Protein AF-A0A1Y4M0N2-F1 (afdb_monomer)

InterPro domains:
  IPR001387 Cro/C1-type, helix-turn-helix domain [PF01381] (12-64)
  IPR001387 Cro/C1-type, helix-turn-helix domain [PS50943] (12-66)
  IPR001387 Cro/C1-type, helix-turn-helix domain [SM00530] (11-66)
  IPR001387 Cro/C1-type, helix-turn-helix domai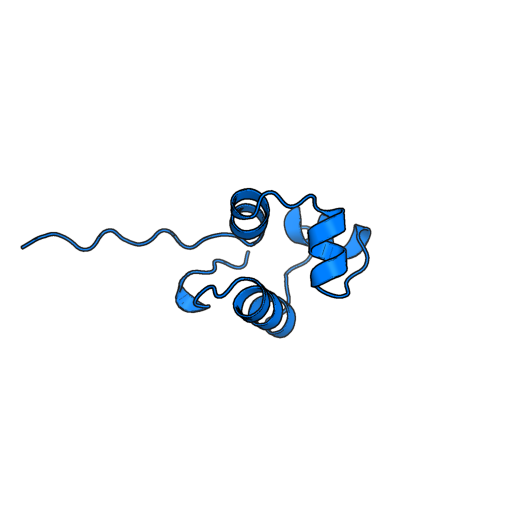n [cd00093] (12-66)
  IPR010982 Lambda repressor-like, DNA-binding domain superfamily [G3DSA:1.10.260.40] (9-68)
  IPR010982 Lambda repressor-like, DNA-binding domain superfamily [SSF47413] (11-66)

Secondary structure (DSSP, 8-state):
-------PPEEHHHHHHHTT--HHHHHHHTT--HHHHHHHHTTSSPPPHHHHHHHHHHHT--GGGEE--

Foldseek 3Di:
DPDDDPLQADEPVRLCVVVVHDLVRLCVQLVHDSVVSVCCSVVVDWDDPVSLVSSCVSRVNDSVSHDTD

Organism: NCBI:txid39483

Structure (mmCIF, N/CA/C/O backbone):
data_AF-A0A1Y4M0N2-F1
#
_entry.id   AF-A0A1Y4M0N2-F1
#
loop_
_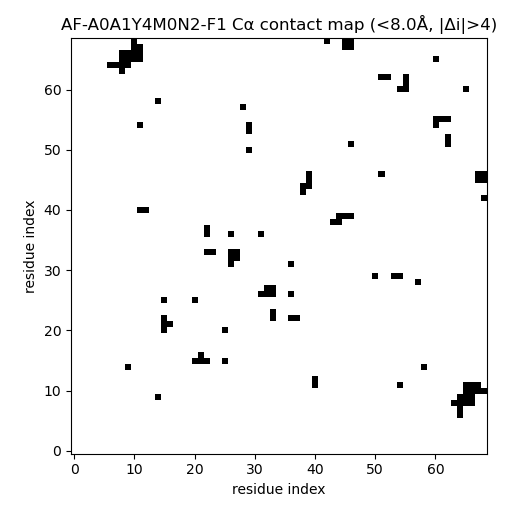atom_site.group_PDB
_atom_site.id
_atom_site.type_symbol
_atom_site.label_atom_id
_atom_site.label_alt_id
_atom_site.label_comp_id
_atom_site.label_asym_id
_atom_site.label_entity_id
_atom_site.label_seq_id
_atom_site.pdbx_PDB_ins_code
_atom_site.Cartn_x
_atom_site.Cartn_y
_atom_site.Cartn_z
_atom_site.occupancy
_atom_site.B_iso_or_equiv
_atom_site.auth_seq_id
_atom_site.auth_comp_id
_atom_site.auth_asym_id
_atom_site.auth_atom_id
_atom_site.pdbx_PDB_model_num
ATOM 1 N N . MET A 1 1 ? -26.814 -12.181 22.939 1.00 37.06 1 MET A N 1
ATOM 2 C CA . MET A 1 1 ? -25.398 -12.336 22.543 1.00 37.06 1 MET A CA 1
ATOM 3 C C . MET A 1 1 ? -25.345 -12.203 21.031 1.00 37.06 1 MET A C 1
ATOM 5 O O . MET A 1 1 ? -25.747 -13.134 20.349 1.00 37.06 1 MET A O 1
ATOM 9 N N . VAL A 1 2 ? -24.993 -11.032 20.498 1.00 41.22 2 VAL A N 1
ATOM 10 C CA . VAL A 1 2 ? -24.850 -10.868 19.042 1.00 41.22 2 VAL A CA 1
ATOM 11 C C . VAL A 1 2 ? -23.420 -11.269 18.708 1.00 41.22 2 VAL A C 1
ATOM 13 O O . VAL A 1 2 ? -22.480 -10.618 19.157 1.00 41.22 2 VAL A O 1
ATOM 16 N N . GLY A 1 3 ? -23.270 -12.405 18.026 1.00 40.00 3 GLY A N 1
ATOM 17 C CA . GLY A 1 3 ? -21.980 -12.918 17.586 1.00 40.00 3 GLY A CA 1
ATOM 18 C C . GLY A 1 3 ? -21.259 -11.862 16.758 1.00 40.00 3 GLY A C 1
ATOM 19 O O . GLY A 1 3 ? -21.813 -11.352 15.785 1.00 40.00 3 GLY A O 1
ATOM 20 N N . GLY A 1 4 ? -20.046 -11.509 17.181 1.00 39.94 4 GLY A N 1
ATOM 21 C CA . GLY A 1 4 ? -19.185 -10.598 16.444 1.00 39.94 4 GLY A CA 1
ATOM 22 C C . GLY A 1 4 ? -18.931 -11.171 15.058 1.00 39.94 4 GLY A C 1
ATOM 23 O O . GLY A 1 4 ? -18.335 -12.239 14.923 1.00 39.94 4 GLY A O 1
ATOM 24 N N . VAL A 1 5 ? -19.420 -10.475 14.035 1.00 46.81 5 VAL A N 1
ATOM 25 C CA . VAL A 1 5 ? -19.056 -10.737 12.646 1.00 46.81 5 VAL A CA 1
ATOM 26 C C . VAL A 1 5 ? -17.529 -10.709 12.588 1.00 46.81 5 VAL A C 1
ATOM 28 O O . VAL A 1 5 ? -16.921 -9.702 12.955 1.00 46.81 5 VAL A O 1
ATOM 31 N N . LYS A 1 6 ? -16.893 -11.818 12.187 1.00 52.03 6 LYS A N 1
ATOM 32 C CA . LYS A 1 6 ? -15.484 -11.783 11.783 1.00 52.03 6 LYS A CA 1
ATOM 33 C C . LYS A 1 6 ? -15.411 -10.754 10.663 1.00 52.03 6 LYS A C 1
ATOM 35 O O . LYS A 1 6 ? -15.975 -10.969 9.599 1.00 52.03 6 LYS A O 1
ATOM 40 N N . MET A 1 7 ? -14.812 -9.604 10.946 1.00 56.97 7 MET A N 1
ATOM 41 C CA . MET A 1 7 ? -14.573 -8.594 9.930 1.00 56.97 7 MET A CA 1
ATOM 42 C C . MET A 1 7 ? -13.547 -9.209 8.979 1.00 56.97 7 MET A C 1
ATOM 44 O O . MET A 1 7 ? -12.372 -9.314 9.337 1.00 56.97 7 MET A O 1
ATOM 48 N N . ASP A 1 8 ? -14.000 -9.715 7.834 1.00 76.00 8 ASP A N 1
ATOM 49 C CA . ASP A 1 8 ? -13.102 -10.269 6.830 1.00 76.00 8 ASP A CA 1
ATOM 50 C C . ASP A 1 8 ? -12.103 -9.173 6.451 1.00 76.00 8 ASP A C 1
ATOM 52 O O . ASP A 1 8 ? -12.479 -8.048 6.105 1.00 76.00 8 ASP A O 1
ATOM 56 N N . LYS A 1 9 ? -10.815 -9.468 6.632 1.00 83.75 9 LYS A N 1
ATOM 57 C CA . LYS A 1 9 ? -9.747 -8.517 6.340 1.00 83.75 9 LYS A CA 1
ATOM 58 C C . LYS A 1 9 ? -9.818 -8.123 4.862 1.00 83.75 9 LYS A C 1
ATOM 60 O O . LYS A 1 9 ? -10.026 -8.964 3.992 1.00 83.75 9 LYS A O 1
ATOM 65 N N . LEU A 1 10 ? -9.623 -6.842 4.580 1.00 88.56 10 LEU A N 1
ATOM 66 C CA . LEU A 1 10 ? -9.605 -6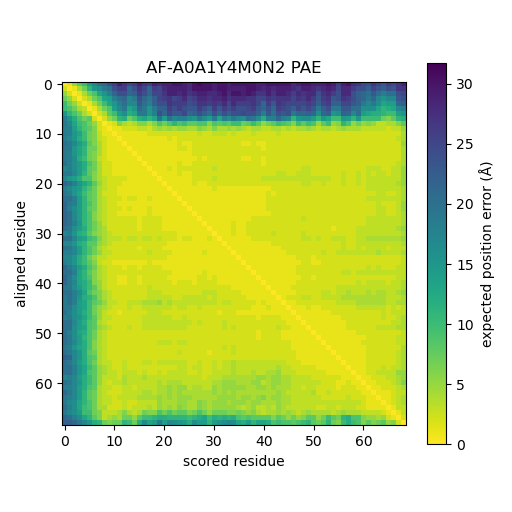.296 3.233 1.00 88.56 10 LEU A CA 1
ATOM 67 C C . LEU A 1 10 ? -8.216 -6.447 2.620 1.00 88.56 10 LEU A C 1
ATOM 69 O O . LEU A 1 10 ? -7.207 -6.058 3.204 1.00 88.56 10 LEU A O 1
ATOM 73 N N . THR A 1 11 ? -8.168 -6.943 1.395 1.00 92.69 11 THR A N 1
ATOM 74 C CA . THR A 1 11 ? -6.980 -6.857 0.544 1.00 92.69 11 THR A CA 1
ATOM 75 C C . THR A 1 11 ? -6.760 -5.419 0.072 1.00 92.69 11 THR A C 1
ATOM 77 O O . THR A 1 11 ? -7.699 -4.623 -0.041 1.00 92.69 11 THR A O 1
ATOM 80 N N . ILE A 1 12 ? -5.527 -5.089 -0.318 1.00 93.06 12 ILE A N 1
ATOM 81 C CA . ILE A 1 12 ? -5.205 -3.773 -0.899 1.00 93.06 12 ILE A CA 1
ATOM 82 C C . ILE A 1 12 ? -6.039 -3.477 -2.157 1.00 93.06 12 ILE A C 1
ATOM 84 O O . ILE A 1 12 ? -6.448 -2.337 -2.388 1.00 93.06 12 ILE A O 1
ATOM 88 N N . LYS A 1 13 ? -6.353 -4.510 -2.948 1.00 94.62 13 LYS A N 1
ATOM 89 C CA . LYS A 1 13 ? -7.234 -4.393 -4.115 1.00 94.62 13 LYS A CA 1
ATOM 90 C C . LYS A 1 13 ? -8.643 -3.956 -3.717 1.00 94.62 13 LYS A C 1
ATOM 92 O O . LYS A 1 13 ? -9.212 -3.083 -4.368 1.00 94.62 13 LYS A O 1
ATOM 97 N N . GLN A 1 14 ? -9.207 -4.549 -2.664 1.00 93.88 14 GLN A N 1
ATOM 98 C CA . GLN A 1 14 ? -10.535 -4.178 -2.170 1.00 93.88 14 GLN A CA 1
ATOM 99 C C . GLN A 1 14 ? -10.546 -2.746 -1.640 1.00 93.88 14 GLN A C 1
ATOM 101 O O . GLN A 1 14 ? -11.450 -2.000 -1.996 1.00 93.88 14 GLN A O 1
ATOM 106 N N . VAL A 1 15 ? -9.518 -2.327 -0.891 1.00 93.25 15 VAL A N 1
ATOM 107 C CA . VAL A 1 15 ? -9.373 -0.923 -0.459 1.00 93.25 15 VAL A CA 1
ATOM 108 C C . VAL A 1 15 ? -9.398 0.017 -1.663 1.00 93.25 15 VAL A C 1
ATOM 110 O O . VAL A 1 15 ? -10.144 0.993 -1.663 1.00 93.25 15 VAL A O 1
ATOM 113 N N . ARG A 1 16 ? -8.643 -0.296 -2.723 1.00 95.44 16 ARG A N 1
ATOM 114 C CA . ARG A 1 16 ? -8.620 0.515 -3.947 1.00 95.44 16 ARG A CA 1
ATOM 115 C C . ARG A 1 16 ? -9.995 0.592 -4.619 1.00 95.44 16 ARG A C 1
ATOM 117 O O . ARG A 1 16 ? -10.421 1.680 -4.997 1.00 95.44 16 ARG A O 1
ATOM 124 N N . VAL A 1 17 ? -10.662 -0.549 -4.800 1.00 95.81 17 VAL A N 1
ATOM 125 C CA . VAL A 1 17 ? -11.965 -0.626 -5.482 1.00 95.81 17 VAL A CA 1
ATOM 126 C C . VAL A 1 17 ? -13.059 0.082 -4.681 1.00 95.81 17 VAL A C 1
ATOM 128 O O . VAL A 1 17 ? -13.842 0.805 -5.276 1.00 95.81 17 VAL A O 1
ATOM 131 N N . LEU A 1 18 ? -13.074 -0.049 -3.350 1.00 92.94 18 LEU A N 1
ATOM 132 C CA . LEU A 1 18 ? -14.034 0.640 -2.472 1.00 92.94 18 LEU A CA 1
ATOM 133 C C . LEU A 1 18 ? -13.892 2.169 -2.485 1.00 92.94 18 LEU A C 1
ATOM 135 O O . LEU A 1 18 ? -14.814 2.868 -2.085 1.00 92.94 18 LEU A O 1
ATOM 139 N N . ASN A 1 19 ? -12.738 2.677 -2.918 1.00 93.06 19 ASN A N 1
ATOM 140 C CA . ASN A 1 19 ? -12.467 4.106 -3.068 1.00 93.06 19 ASN A CA 1
ATOM 141 C C . ASN A 1 19 ? -12.589 4.582 -4.529 1.00 93.06 19 ASN A C 1
ATOM 143 O O . ASN A 1 19 ? -12.114 5.670 -4.851 1.00 93.06 19 ASN A O 1
ATOM 147 N N . ASP A 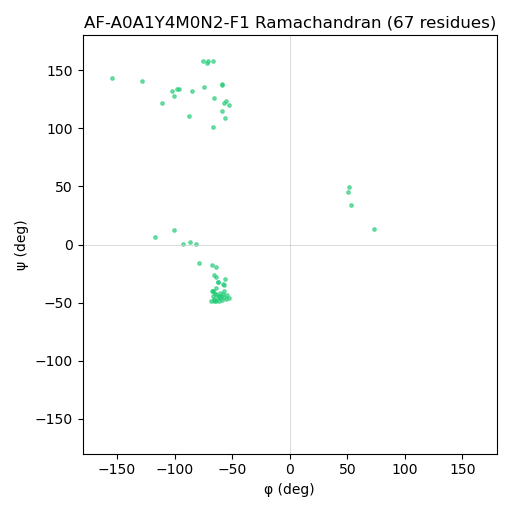1 20 ? -13.154 3.761 -5.424 1.00 96.31 20 ASP A N 1
ATOM 148 C CA . ASP A 1 20 ? -13.345 4.066 -6.850 1.00 96.31 20 ASP A CA 1
ATOM 149 C C . ASP A 1 20 ? -12.059 4.503 -7.576 1.00 96.31 20 ASP A C 1
ATOM 151 O O . ASP A 1 20 ? -12.060 5.320 -8.500 1.00 96.31 20 ASP A O 1
ATOM 155 N N . LEU A 1 21 ? -10.918 3.938 -7.166 1.00 96.88 21 LEU A N 1
ATOM 156 C CA . LEU A 1 21 ? -9.621 4.271 -7.742 1.00 96.88 21 LEU A CA 1
ATOM 157 C C . LEU A 1 21 ? -9.204 3.280 -8.830 1.00 96.88 21 LEU A C 1
ATOM 159 O O . LEU A 1 21 ? -9.178 2.056 -8.650 1.00 96.88 21 LEU A O 1
ATOM 163 N N . SER A 1 22 ? -8.728 3.819 -9.948 1.00 98.12 22 SER A N 1
ATOM 164 C CA . SER A 1 22 ? -7.917 3.055 -10.894 1.00 98.12 22 SER A CA 1
ATOM 165 C C . SER A 1 22 ? -6.568 2.669 -10.275 1.00 98.12 22 SER A C 1
ATOM 167 O O . SER A 1 22 ? -6.057 3.329 -9.366 1.00 98.12 22 SER A O 1
ATOM 169 N N . GLN A 1 23 ? -5.929 1.628 -10.815 1.00 98.00 23 GLN A N 1
ATOM 170 C CA . GLN A 1 23 ? -4.574 1.235 -10.401 1.00 98.00 23 GLN A CA 1
ATOM 171 C C . GLN A 1 23 ? -3.564 2.385 -10.565 1.00 98.00 23 GLN A C 1
ATOM 173 O O . GLN A 1 23 ? -2.676 2.548 -9.735 1.00 98.00 23 GLN A O 1
ATOM 178 N N . LYS A 1 24 ? -3.733 3.227 -11.596 1.00 98.12 24 LYS A N 1
ATOM 179 C CA . LYS A 1 24 ? -2.894 4.412 -11.836 1.00 98.12 24 LYS A CA 1
ATOM 180 C C . LYS A 1 24 ? -3.066 5.472 -10.750 1.00 98.12 24 LYS A C 1
ATOM 182 O O . LYS A 1 24 ? -2.067 6.005 -10.278 1.00 98.12 24 LYS A O 1
ATOM 187 N N . GLN A 1 25 ? -4.300 5.760 -10.338 1.00 97.50 25 GLN A N 1
ATOM 188 C CA . GLN A 1 25 ? -4.563 6.728 -9.266 1.00 97.50 25 GLN A CA 1
ATOM 189 C C . GLN A 1 25 ? -4.052 6.231 -7.913 1.00 97.50 25 GLN A C 1
ATOM 191 O O . GLN A 1 25 ? -3.480 7.012 -7.157 1.00 97.50 25 GLN A O 1
ATOM 196 N N . MET A 1 26 ? -4.214 4.938 -7.621 1.00 96.12 26 MET A N 1
ATOM 197 C CA . MET A 1 26 ? -3.675 4.346 -6.398 1.00 96.12 26 MET A CA 1
ATOM 198 C C . MET A 1 26 ? -2.146 4.404 -6.377 1.00 96.12 26 MET A C 1
ATOM 200 O O . MET A 1 26 ? -1.569 4.877 -5.406 1.00 96.12 26 MET A O 1
ATOM 204 N N . ALA A 1 27 ? -1.490 3.990 -7.464 1.00 96.38 27 ALA A N 1
ATOM 205 C CA . ALA A 1 27 ? -0.036 4.047 -7.584 1.00 96.38 27 ALA A CA 1
ATOM 206 C C . ALA A 1 27 ? 0.493 5.480 -7.399 1.00 96.38 27 ALA A C 1
ATOM 208 O O . ALA A 1 27 ? 1.439 5.691 -6.648 1.00 96.38 27 ALA A O 1
ATOM 209 N N . PHE A 1 28 ? -0.182 6.469 -7.998 1.00 95.75 28 PHE A N 1
ATOM 210 C CA . PHE A 1 28 ? 0.136 7.885 -7.808 1.00 95.75 28 PHE A CA 1
ATOM 211 C C . PHE A 1 28 ? -0.004 8.331 -6.342 1.00 95.75 28 PHE A C 1
ATOM 213 O O . PHE A 1 28 ? 0.901 8.969 -5.817 1.00 95.75 28 PHE A O 1
ATOM 220 N N . LYS A 1 29 ? -1.091 7.956 -5.652 1.00 93.25 29 LYS A N 1
ATOM 221 C CA . LYS A 1 29 ? -1.284 8.263 -4.219 1.00 93.25 29 LYS A CA 1
ATOM 222 C C . LYS A 1 29 ? -0.222 7.633 -3.317 1.00 93.25 29 LYS A C 1
ATOM 224 O O . LYS A 1 29 ? 0.104 8.206 -2.285 1.00 93.25 29 LYS A O 1
ATOM 229 N N . LEU A 1 30 ? 0.289 6.461 -3.688 1.00 92.75 30 LEU A N 1
ATOM 230 C CA . LEU A 1 30 ? 1.315 5.745 -2.927 1.00 92.75 30 LEU A CA 1
ATOM 231 C C . LEU A 1 30 ? 2.744 6.162 -3.278 1.00 92.75 30 LEU A C 1
ATOM 233 O O . LEU A 1 30 ? 3.678 5.583 -2.722 1.00 92.75 30 LEU A O 1
ATOM 237 N N . ASP A 1 31 ? 2.908 7.131 -4.182 1.00 94.19 31 ASP A N 1
ATOM 238 C CA . ASP A 1 31 ? 4.205 7.523 -4.733 1.00 94.19 31 ASP A CA 1
ATOM 239 C C . ASP A 1 31 ? 4.980 6.304 -5.270 1.00 94.19 31 ASP A C 1
ATOM 241 O O . ASP A 1 31 ? 6.125 6.020 -4.920 1.00 94.19 31 ASP A O 1
ATOM 245 N N . M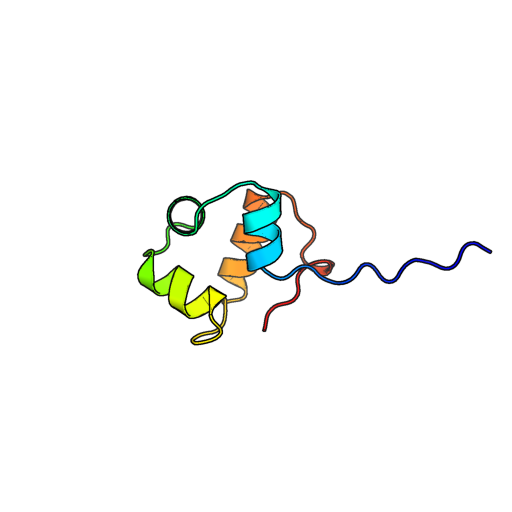ET A 1 32 ? 4.284 5.497 -6.077 1.00 94.56 32 MET A N 1
ATOM 246 C CA . MET A 1 32 ? 4.772 4.223 -6.595 1.00 94.56 32 MET A CA 1
ATOM 247 C C . MET A 1 32 ? 4.616 4.157 -8.121 1.00 94.56 32 MET A C 1
ATOM 249 O O . MET A 1 32 ? 3.573 4.541 -8.656 1.00 94.56 32 MET A O 1
ATOM 253 N N . PRO A 1 33 ? 5.589 3.586 -8.859 1.00 97.75 33 PRO A N 1
ATOM 254 C CA . PRO A 1 33 ? 5.409 3.313 -10.281 1.00 97.75 33 PRO A CA 1
ATOM 255 C C . PRO A 1 33 ? 4.217 2.378 -10.539 1.00 97.75 33 PRO A C 1
ATOM 257 O O . PRO A 1 33 ? 4.071 1.350 -9.875 1.00 97.75 33 PRO A O 1
ATOM 260 N N . LEU A 1 34 ? 3.405 2.673 -11.564 1.00 98.19 34 LEU A N 1
ATOM 261 C CA . LEU A 1 34 ? 2.219 1.871 -11.911 1.00 98.19 34 LEU A CA 1
ATOM 262 C C . LEU A 1 34 ? 2.545 0.379 -12.076 1.00 98.19 34 LEU A C 1
ATOM 264 O O . LEU A 1 34 ? 1.853 -0.466 -11.517 1.00 98.19 34 LEU A O 1
ATOM 268 N N . GLY A 1 35 ? 3.617 0.050 -12.802 1.00 98.12 35 GLY A N 1
ATOM 269 C CA . GLY A 1 35 ? 4.018 -1.343 -13.017 1.00 98.12 35 GLY A CA 1
ATOM 270 C C . GLY A 1 35 ? 4.393 -2.069 -11.720 1.00 98.12 35 GLY A C 1
ATOM 271 O O . GLY A 1 35 ? 4.129 -3.263 -11.589 1.00 98.12 35 GLY A O 1
ATOM 272 N N . THR A 1 36 ? 4.957 -1.355 -10.743 1.00 97.31 36 THR A N 1
ATOM 273 C CA . THR A 1 36 ? 5.251 -1.898 -9.410 1.00 97.31 36 THR A CA 1
ATOM 274 C C . THR A 1 36 ? 3.957 -2.190 -8.660 1.00 97.31 36 THR A C 1
ATOM 276 O O . THR A 1 36 ? 3.777 -3.305 -8.177 1.00 97.31 36 THR A O 1
ATOM 279 N N . TYR A 1 37 ? 3.018 -1.240 -8.638 1.00 97.38 37 TYR A N 1
ATOM 280 C CA . TYR A 1 37 ? 1.713 -1.438 -8.005 1.00 97.38 37 TYR A CA 1
ATOM 281 C C . TYR A 1 37 ? 0.941 -2.607 -8.634 1.00 97.38 37 TYR A C 1
ATOM 283 O O . TYR A 1 37 ? 0.415 -3.458 -7.925 1.00 97.38 37 TYR A O 1
ATOM 291 N N . GLN A 1 38 ? 0.925 -2.699 -9.967 1.00 97.94 38 GLN A N 1
ATOM 292 C CA . GLN A 1 38 ? 0.253 -3.779 -10.696 1.00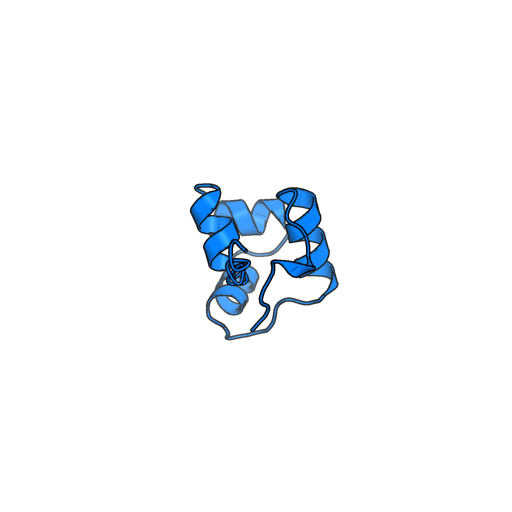 97.94 38 GLN A CA 1
ATOM 293 C C . GLN A 1 38 ? 0.829 -5.155 -10.373 1.00 97.94 38 GLN A C 1
ATOM 295 O O . GLN A 1 38 ? 0.067 -6.091 -10.145 1.00 97.94 38 GLN A O 1
ATOM 300 N N . LYS A 1 39 ? 2.160 -5.287 -10.326 1.00 97.38 39 LYS A N 1
ATOM 301 C CA . LYS A 1 39 ? 2.813 -6.536 -9.910 1.00 97.38 39 LYS A CA 1
ATOM 302 C C . LYS A 1 39 ? 2.420 -6.908 -8.484 1.00 97.38 39 LYS A C 1
ATOM 304 O O . LYS A 1 39 ? 2.130 -8.077 -8.244 1.00 97.38 39 LYS A O 1
ATOM 309 N N . LYS A 1 40 ? 2.361 -5.930 -7.574 1.00 96.25 40 LYS A N 1
ATOM 310 C CA . LYS A 1 40 ? 1.964 -6.164 -6.183 1.00 96.25 40 LYS A CA 1
ATOM 311 C C . LYS A 1 40 ? 0.511 -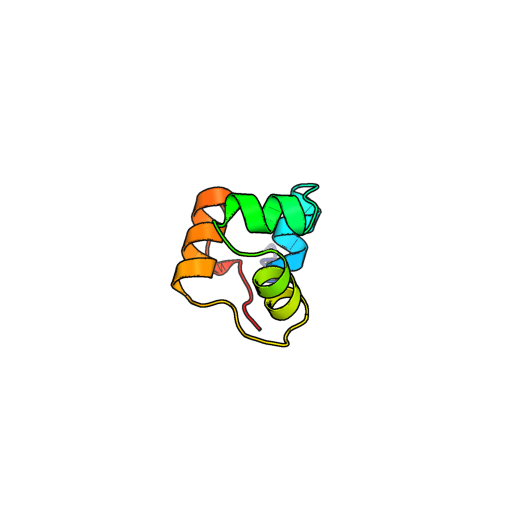6.594 -6.044 1.00 96.25 40 LYS A C 1
ATOM 313 O O . LYS A 1 40 ? 0.234 -7.619 -5.439 1.00 96.25 40 LYS A O 1
ATOM 318 N N . GLU A 1 41 ? -0.412 -5.885 -6.685 1.00 95.19 41 GLU A N 1
ATOM 319 C CA . GLU A 1 41 ? -1.835 -6.241 -6.656 1.00 95.19 41 GLU A CA 1
ATOM 320 C C . GLU A 1 41 ? -2.127 -7.602 -7.319 1.00 95.19 41 GLU A C 1
ATOM 322 O O . GLU A 1 41 ? -3.083 -8.277 -6.950 1.00 95.19 41 GLU A O 1
ATOM 327 N N . GLN A 1 42 ? -1.310 -8.024 -8.287 1.00 94.81 42 GLN A N 1
ATOM 328 C CA . GLN A 1 42 ? -1.398 -9.349 -8.914 1.00 94.81 42 GLN A CA 1
ATOM 329 C C . GLN A 1 42 ? -0.720 -10.466 -8.099 1.00 94.81 42 GLN A C 1
ATOM 331 O O . GLN A 1 42 ? -0.675 -11.598 -8.575 1.00 94.81 42 GLN A O 1
ATOM 336 N N . GLY A 1 43 ? -0.133 -10.163 -6.937 1.00 94.31 43 GLY A N 1
ATOM 337 C CA . GLY A 1 43 ? 0.601 -11.138 -6.122 1.00 94.31 43 GLY A CA 1
ATOM 338 C C . GLY A 1 43 ? 1.969 -11.542 -6.688 1.00 94.31 43 GLY A C 1
ATOM 339 O O . GLY A 1 43 ? 2.561 -12.515 -6.238 1.00 94.31 43 GLY A O 1
ATOM 340 N N . ARG A 1 44 ? 2.510 -10.815 -7.679 1.00 95.88 44 ARG A N 1
ATOM 341 C CA . ARG A 1 44 ? 3.852 -11.088 -8.241 1.00 95.88 44 ARG A CA 1
ATOM 342 C C . ARG A 1 44 ? 4.990 -10.565 -7.362 1.00 95.88 44 ARG A C 1
ATOM 344 O O . ARG A 1 44 ? 6.143 -10.921 -7.579 1.00 95.88 44 ARG A O 1
ATOM 351 N N . SER A 1 45 ? 4.682 -9.676 -6.425 1.00 95.19 45 SER A N 1
ATOM 352 C CA . SER A 1 45 ? 5.603 -9.183 -5.399 1.00 95.19 45 SER A CA 1
ATOM 353 C C . SER A 1 45 ? 4.797 -8.709 -4.189 1.00 95.19 45 SER A C 1
ATOM 355 O O . SER A 1 45 ? 3.760 -8.092 -4.402 1.00 95.19 45 SER A O 1
ATOM 357 N N . PRO A 1 46 ? 5.252 -8.895 -2.947 1.00 94.38 46 PRO A N 1
ATOM 358 C CA . PRO A 1 46 ? 4.475 -8.481 -1.781 1.00 94.38 46 PRO A CA 1
ATOM 359 C C . PRO A 1 46 ? 4.440 -6.953 -1.625 1.00 94.38 46 PRO A C 1
ATOM 361 O O . PRO A 1 46 ? 5.349 -6.240 -2.079 1.00 94.38 46 PRO A O 1
ATOM 364 N N . PHE A 1 47 ? 3.415 -6.437 -0.943 1.00 94.38 47 PHE A N 1
ATOM 365 C CA . PHE A 1 47 ? 3.470 -5.092 -0.362 1.00 94.38 47 PHE A CA 1
ATOM 366 C C . PHE A 1 47 ? 4.373 -5.112 0.875 1.00 94.38 47 PHE A C 1
ATOM 368 O O . PHE A 1 47 ? 4.306 -6.022 1.697 1.00 94.38 47 PHE A O 1
ATOM 375 N N . THR A 1 48 ? 5.240 -4.113 1.012 1.00 93.94 48 THR A N 1
ATOM 376 C CA . THR A 1 48 ? 6.062 -3.961 2.216 1.00 93.94 48 THR A CA 1
ATOM 377 C C . THR A 1 48 ? 5.212 -3.427 3.363 1.00 93.94 48 THR A C 1
ATOM 379 O O . THR A 1 48 ? 4.200 -2.762 3.142 1.00 93.94 48 THR A O 1
ATOM 382 N N . PHE A 1 49 ? 5.655 -3.646 4.601 1.00 91.69 49 PHE A N 1
ATOM 383 C CA . PHE A 1 49 ? 4.974 -3.096 5.774 1.00 91.69 49 PHE A CA 1
ATOM 384 C C . PHE A 1 49 ? 4.795 -1.569 5.687 1.00 91.69 49 PHE A C 1
ATOM 386 O O . PHE A 1 49 ? 3.705 -1.066 5.938 1.00 91.69 49 PHE A O 1
ATOM 393 N N . LEU A 1 50 ? 5.825 -0.834 5.250 1.00 92.12 50 LEU A N 1
ATOM 394 C CA . LEU A 1 50 ? 5.751 0.623 5.089 1.00 92.12 50 LEU A CA 1
ATOM 395 C C . LEU A 1 50 ? 4.732 1.049 4.025 1.00 92.12 50 LEU A C 1
ATOM 397 O O . LEU A 1 50 ? 4.044 2.049 4.198 1.00 92.12 50 LEU A O 1
ATOM 401 N N . GLU A 1 51 ? 4.606 0.297 2.931 1.00 94.00 51 GLU A N 1
ATOM 402 C CA . GLU A 1 51 ? 3.577 0.560 1.917 1.00 94.00 51 GLU A CA 1
ATOM 403 C C . GLU A 1 51 ? 2.173 0.306 2.473 1.00 94.00 51 GLU A C 1
ATOM 405 O O . GLU A 1 51 ? 1.266 1.090 2.210 1.00 94.00 51 GLU A O 1
ATOM 410 N N . VAL A 1 52 ? 1.993 -0.746 3.276 1.00 93.88 52 VAL A N 1
ATOM 411 C CA . VAL A 1 52 ? 0.715 -1.031 3.943 1.00 93.88 52 VAL A CA 1
ATOM 412 C C . VAL A 1 52 ? 0.355 0.077 4.930 1.00 93.88 52 VAL A C 1
ATOM 414 O O . VAL A 1 52 ? -0.786 0.533 4.920 1.00 93.88 52 VAL A O 1
ATOM 417 N N . VAL A 1 53 ? 1.313 0.570 5.720 1.00 92.31 53 VAL A N 1
ATOM 418 C CA . VAL A 1 53 ? 1.106 1.718 6.620 1.00 92.31 53 VAL A CA 1
ATOM 419 C C . VAL A 1 53 ? 0.679 2.957 5.830 1.00 92.31 53 VAL A C 1
ATOM 421 O O . VAL A 1 53 ? -0.350 3.544 6.152 1.00 92.31 53 VAL A O 1
ATOM 424 N N . LYS A 1 54 ? 1.373 3.291 4.733 1.00 92.19 54 LYS A N 1
ATOM 425 C CA . LYS A 1 54 ? 0.987 4.412 3.854 1.00 92.19 54 LYS A CA 1
ATOM 426 C C . LYS A 1 54 ? -0.436 4.271 3.310 1.00 92.19 54 LYS A C 1
ATOM 428 O O . LYS A 1 54 ? -1.158 5.258 3.215 1.00 92.19 54 LYS A O 1
ATOM 433 N N . ILE A 1 55 ? -0.850 3.057 2.942 1.00 92.69 55 ILE A N 1
ATOM 434 C CA . ILE A 1 55 ? -2.223 2.788 2.491 1.00 92.69 55 ILE A CA 1
ATOM 435 C C . ILE A 1 55 ? -3.209 3.015 3.644 1.00 92.69 55 ILE A C 1
ATOM 437 O O . ILE A 1 55 ? -4.218 3.691 3.463 1.00 92.69 55 ILE A O 1
ATOM 441 N N . CYS A 1 56 ? -2.917 2.492 4.834 1.00 92.06 56 CYS A N 1
ATOM 442 C CA . CYS A 1 56 ? -3.762 2.673 6.014 1.00 92.06 56 CYS A CA 1
ATOM 443 C C . CYS A 1 56 ? -3.964 4.160 6.339 1.00 92.06 56 CYS A C 1
ATOM 445 O O . CYS A 1 56 ? -5.097 4.596 6.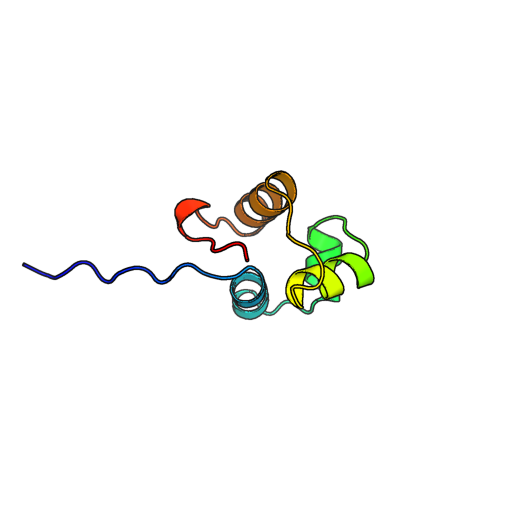531 1.00 92.06 56 CYS A O 1
ATOM 447 N N . GLU A 1 57 ? -2.891 4.949 6.307 1.00 91.00 57 GLU A N 1
ATOM 448 C CA . GLU A 1 57 ? -2.925 6.398 6.529 1.00 91.00 57 GLU A CA 1
ATOM 449 C C . GLU A 1 57 ? -3.704 7.134 5.429 1.00 91.00 57 GLU A C 1
ATOM 451 O O . GLU A 1 57 ? -4.584 7.940 5.724 1.00 91.00 57 GLU A O 1
ATOM 456 N N . ALA A 1 58 ? -3.436 6.829 4.155 1.00 89.56 58 ALA A N 1
ATOM 457 C CA . ALA A 1 58 ? -4.050 7.520 3.019 1.00 89.56 58 ALA A CA 1
ATOM 458 C C . ALA A 1 58 ? -5.567 7.299 2.904 1.00 89.56 58 ALA A C 1
ATOM 460 O O . ALA A 1 58 ? -6.266 8.138 2.331 1.00 89.56 58 ALA A O 1
ATOM 461 N N . PHE A 1 59 ? -6.067 6.172 3.416 1.00 89.00 59 PHE A N 1
ATOM 462 C CA . PHE A 1 59 ? -7.471 5.766 3.304 1.00 89.00 59 PHE A CA 1
ATOM 463 C C . PHE A 1 59 ? -8.185 5.659 4.655 1.00 89.00 59 PHE A C 1
ATOM 465 O O . PHE A 1 59 ? -9.334 5.223 4.696 1.00 89.00 59 PHE A O 1
ATOM 472 N N . ASN A 1 60 ? -7.527 6.062 5.748 1.00 88.56 60 ASN A N 1
ATOM 473 C CA . ASN A 1 60 ? -8.041 5.955 7.114 1.00 88.56 60 ASN A CA 1
ATOM 474 C C . ASN A 1 60 ? -8.562 4.539 7.441 1.00 88.56 60 ASN A C 1
ATOM 476 O O . ASN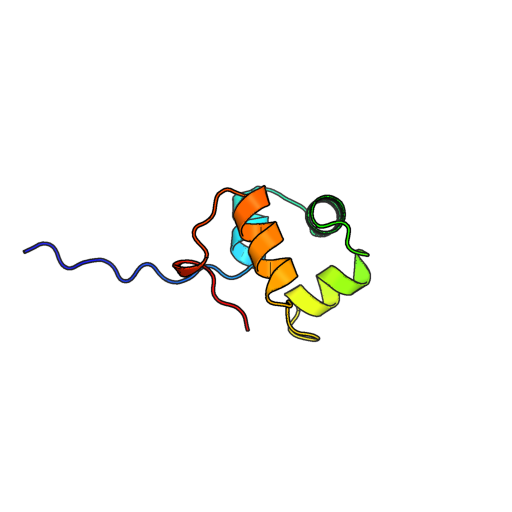 A 1 60 ? -9.655 4.354 7.984 1.00 88.56 60 ASN A O 1
ATOM 480 N N . VAL A 1 61 ? -7.786 3.523 7.052 1.00 88.56 61 VAL A N 1
ATOM 481 C CA . VAL A 1 61 ? -8.095 2.109 7.296 1.00 88.56 61 VAL A CA 1
ATOM 482 C C . VAL A 1 61 ? -7.243 1.606 8.453 1.00 88.56 61 VAL A C 1
ATOM 484 O O . VAL A 1 61 ? -6.034 1.800 8.476 1.00 88.56 61 VAL A O 1
ATOM 487 N N . ASP A 1 62 ? -7.872 0.926 9.408 1.00 89.81 62 ASP A N 1
ATOM 488 C CA . ASP A 1 62 ? -7.162 0.251 10.495 1.00 89.81 62 ASP A CA 1
ATOM 489 C C . ASP A 1 62 ? -6.320 -0.905 9.935 1.00 89.81 62 ASP A C 1
ATOM 491 O O . ASP A 1 62 ? -6.844 -1.793 9.258 1.00 89.81 62 ASP A O 1
ATOM 495 N N . ILE A 1 63 ? -5.024 -0.915 10.251 1.00 88.69 63 ILE A N 1
ATOM 496 C CA . ILE A 1 63 ? -4.073 -1.935 9.796 1.00 88.69 63 ILE A CA 1
ATOM 497 C C . ILE A 1 63 ? -4.498 -3.359 10.176 1.00 88.69 63 ILE A C 1
ATOM 499 O O . ILE A 1 63 ? -4.249 -4.300 9.423 1.00 88.69 63 ILE A O 1
ATOM 503 N N . ASN A 1 64 ? -5.218 -3.537 11.289 1.00 88.06 64 ASN A N 1
ATOM 504 C CA . ASN A 1 64 ? -5.730 -4.844 11.714 1.00 88.06 64 ASN A CA 1
ATOM 505 C C . ASN A 1 64 ? -6.813 -5.392 10.773 1.00 88.06 64 ASN A C 1
ATOM 507 O O . ASN A 1 64 ? -7.098 -6.593 10.783 1.00 88.06 64 ASN A O 1
ATOM 511 N N . LYS A 1 65 ? -7.402 -4.518 9.949 1.00 88.06 65 LYS A N 1
ATOM 512 C CA . LYS A 1 65 ? -8.401 -4.849 8.930 1.00 88.06 65 LYS A CA 1
ATOM 513 C C . LYS A 1 65 ? -7.784 -5.105 7.559 1.00 88.06 65 LYS A C 1
ATOM 515 O O . LYS A 1 65 ? -8.543 -5.380 6.639 1.00 88.06 65 LYS A O 1
ATOM 520 N N . ILE A 1 66 ? -6.461 -5.032 7.398 1.00 88.19 66 ILE A N 1
ATOM 521 C CA . ILE A 1 66 ? -5.793 -5.320 6.126 1.00 88.19 66 ILE A CA 1
ATOM 522 C C . ILE A 1 66 ? -5.251 -6.751 6.108 1.00 88.19 66 ILE A C 1
ATOM 524 O O . ILE A 1 66 ? -4.601 -7.210 7.051 1.00 88.19 66 ILE A O 1
ATOM 528 N N . GLN A 1 67 ? -5.502 -7.453 5.006 1.00 86.31 67 GLN A N 1
ATOM 529 C CA . GLN A 1 67 ? -4.810 -8.681 4.642 1.00 86.31 67 GLN A CA 1
ATOM 530 C C . GLN A 1 67 ? -3.748 -8.359 3.594 1.00 86.31 67 GLN A C 1
ATOM 532 O O . GLN A 1 67 ? -4.028 -7.720 2.576 1.00 86.31 67 GLN A O 1
ATOM 537 N N . VAL A 1 68 ? -2.524 -8.794 3.879 1.00 77.81 68 VAL A N 1
ATOM 538 C CA . VAL A 1 68 ? -1.382 -8.706 2.973 1.00 77.81 68 VAL A CA 1
ATOM 539 C C . VAL A 1 68 ? -1.063 -10.135 2.557 1.00 77.81 68 VAL A C 1
ATOM 541 O O . VAL A 1 68 ? -0.854 -10.975 3.434 1.00 77.81 68 VAL A O 1
ATOM 544 N N . ASP A 1 69 ? -1.100 -10.393 1.253 1.00 60.84 69 ASP A N 1
ATOM 545 C CA . ASP A 1 69 ? -0.746 -11.681 0.649 1.00 60.84 69 ASP A CA 1
ATOM 546 C C . ASP A 1 69 ? 0.745 -11.720 0.265 1.00 60.84 69 ASP A C 1
ATOM 548 O O . ASP A 1 69 ? 1.315 -10.639 -0.043 1.00 60.84 69 ASP A O 1
#

Mean predicted aligned error: 5.61 Å

Sequence (69 aa):
MVGGVKMDKLTIKQVRVLNDLSQKQMAFKLDMPLGTYQKKEQGRSPFTFLEVVKICEAFNVDINKIQVD

Nearest PDB structures (foldseek):
  1y7y-assembly1_B  TM=8.631E-01  e=5.080E-03  Aeromonas hydrophila
  2xj3-assembly1_B  TM=8.315E-01  e=7.889E-03  Enterococcus faecalis
  2b5a-assembly1_A  TM=8.434E-01  e=7.889E-03  [Bacillus] caldolyticus
  3f52-assembly1_A  TM=8.663E-01  e=1.575E-02  Corynebacterium glutamicum
  3vk0-assembly1_A  TM=8.760E-01  e=6.688E-02  Neisseria meningitidis MC58

Solvent-accessible surface area (backbone atoms only — not comparable to full-atom values): 4243 Å² total; per-residue (Å²): 135,83,77,80,75,80,76,76,53,38,39,69,62,52,57,36,54,79,66,77,43,52,70,60,57,48,14,57,75,67,77,41,58,47,70,58,46,53,36,30,74,70,67,75,39,67,76,51,72,68,57,51,50,52,49,22,66,76,66,76,42,63,68,88,45,51,44,83,112

Radius of gyration: 12.81 Å; Cα contacts (8 Å, |Δi|>4): 60; chains: 1; bounding box: 32×21×36 Å

pLDDT: mean 87.66, std 15.62, range [37.06, 98.19]